Protein AF-A0A7R9PYA2-F1 (afdb_monomer)

Mean predicted aligned error: 10.14 Å

InterPro domains:
  IPR001309 Peptidase C14, p20 domain [PS50208] (1-84)
  IPR029030 Caspase-like domain superfamily [SSF52129] (2-150)

Sequence (156 aa):
MDQIKTKLTSVATTDSYHGDAFIMMFIGDGYNEQIIGWRPDTENEWPPPAGDCMAFSEIVATFGWTRAPALRQKTKVFIINCDRLKVSIDKYDTIVDKRGHPMWHSSDKEHGQIGCASQFGQTLSHTIAQYSAYKSLIEMFVMTLNRMEEDLMDSE

Foldseek 3Di:
DCVVVVVLLVVLQDPDDDDQAAEEEDEEADEQQWHFADDPVCPPPPPGPPVRIDHPVNSVVCNDCVRRVNCPNHQYAYEYEHEPYPDPDDQWDQCLDPPGHTYTYDYDNDDPPVPDDPLLVVLLVVLCVVPVVPDDSVVSNVSSRVVVVVVVVVVD

Secondary structure (DSSP, 8-state):
-HHHHHHHHHHHT-S----SEEEEEEEEEEETTEEEPP-TTSTT-SSPPGGGEEEHHHHHHHTSTTT-GGGTTSEEEEEEEEET------TT--EE-TTS-EEEE---SS---TTS--HHHHHHHHHHHHHTTTS-HHHHHHHHHHHHHHHHHTT-

Radius of gyration: 16.41 Å; Cα contacts (8 Å, |Δi|>4): 201; chains: 1; bounding box: 44×27×46 Å

pLDDT: mean 71.01, std 17.85, range [29.61, 95.5]

Nearest PDB structures (foldseek):
  6px9-assembly3_E  TM=8.263E-01  e=3.396E-05  Homo sapiens
  1shj-assembly1_A  TM=8.265E-01  e=9.580E-05  Homo sapiens
  4hva-assembly1_A  TM=7.596E-01  e=7.887E-05  Homo sapiens
  7xn5-assembly1_A  TM=7.609E-01  e=1.609E-04  Homo sapiens
  1nw9-assembly1_B  TM=6.779E-01  e=2.973E-03  Homo sapiens

Solvent-accessible surface area (backbone atoms only — not comparable to full-atom values): 9157 Å² total; per-residue (Å²): 62,69,66,60,57,50,50,52,47,56,63,24,63,38,84,79,57,87,67,72,59,49,79,47,75,47,77,49,49,26,49,70,64,18,41,49,45,84,48,92,90,51,78,84,49,82,78,65,60,77,80,29,49,46,43,54,69,57,54,54,54,45,55,27,61,88,50,7,61,53,47,57,90,36,50,59,41,44,39,41,45,24,44,56,44,67,56,98,60,72,84,76,58,69,47,52,46,104,82,70,43,54,30,44,63,41,76,54,93,80,65,80,49,90,93,55,78,52,65,61,62,52,42,41,50,52,36,48,74,75,36,58,92,83,45,54,72,67,57,40,48,53,54,27,52,53,50,54,53,49,59,54,64,77,72,113

Structure (mmCIF, N/CA/C/O backbone):
data_AF-A0A7R9PYA2-F1
#
_entry.id   AF-A0A7R9PYA2-F1
#
loop_
_atom_site.group_PDB
_atom_site.id
_atom_site.type_symbol
_atom_site.label_atom_id
_atom_site.label_alt_id
_atom_site.label_comp_id
_atom_site.label_asym_id
_atom_site.label_entity_id
_atom_site.label_seq_id
_atom_site.pdbx_PDB_ins_code
_atom_site.Cartn_x
_atom_site.Cartn_y
_atom_site.Cartn_z
_atom_site.occupancy
_atom_site.B_iso_or_equiv
_atom_site.auth_seq_id
_atom_site.auth_comp_id
_atom_site.auth_asym_id
_atom_site.auth_atom_id
_atom_site.pdbx_PDB_model_num
ATOM 1 N N . MET A 1 1 ? 19.581 1.883 -1.748 1.00 56.78 1 MET A N 1
ATOM 2 C CA . MET A 1 1 ? 18.944 0.967 -0.770 1.00 56.78 1 MET A CA 1
ATOM 3 C C . MET A 1 1 ? 19.013 1.395 0.701 1.00 56.78 1 MET A C 1
ATOM 5 O O . MET A 1 1 ? 17.965 1.388 1.344 1.00 56.78 1 MET A O 1
ATOM 9 N N . ASP A 1 2 ? 20.173 1.826 1.228 1.00 66.19 2 ASP A N 1
ATOM 10 C CA . ASP A 1 2 ? 20.290 2.319 2.620 1.00 66.19 2 ASP A CA 1
ATOM 11 C C . ASP A 1 2 ? 19.225 3.354 2.981 1.00 66.19 2 ASP A C 1
ATOM 13 O O . ASP A 1 2 ? 18.708 3.341 4.090 1.00 66.19 2 ASP A O 1
ATOM 17 N N . GLN A 1 3 ? 18.825 4.205 2.038 1.00 74.88 3 GLN A N 1
ATOM 18 C CA . GLN A 1 3 ? 17.816 5.233 2.278 1.00 74.88 3 GLN A CA 1
ATOM 19 C C . GLN A 1 3 ? 16.422 4.660 2.586 1.00 74.88 3 GLN A C 1
ATOM 21 O O . GLN A 1 3 ? 15.799 5.122 3.539 1.00 74.88 3 GLN A O 1
ATOM 26 N N . ILE A 1 4 ?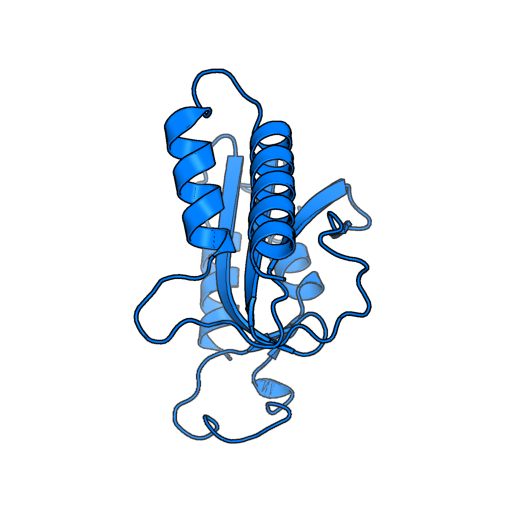 15.947 3.634 1.860 1.00 78.38 4 ILE A N 1
ATOM 27 C CA . ILE A 1 4 ? 14.642 3.002 2.138 1.00 78.38 4 ILE A CA 1
ATOM 28 C C . ILE A 1 4 ? 14.695 2.303 3.492 1.00 78.38 4 ILE A C 1
ATOM 30 O O . ILE A 1 4 ? 13.860 2.573 4.351 1.00 78.38 4 ILE A O 1
ATOM 34 N N . LYS A 1 5 ? 15.711 1.466 3.733 1.00 82.19 5 LYS A N 1
ATOM 35 C CA . LYS A 1 5 ? 15.840 0.742 5.008 1.00 82.19 5 LYS A CA 1
ATOM 36 C C . LYS A 1 5 ? 15.997 1.689 6.191 1.00 82.19 5 LYS A C 1
ATOM 38 O O . LYS A 1 5 ? 15.322 1.511 7.203 1.00 82.19 5 LYS A O 1
ATOM 43 N N . THR A 1 6 ? 16.816 2.728 6.051 1.00 85.75 6 THR A N 1
ATOM 44 C CA . THR A 1 6 ? 16.997 3.769 7.073 1.00 85.75 6 THR A CA 1
ATOM 45 C C . THR A 1 6 ? 15.691 4.504 7.333 1.00 85.75 6 THR A C 1
ATOM 47 O O . THR A 1 6 ? 15.314 4.687 8.489 1.00 85.75 6 THR A O 1
ATOM 50 N N . LYS A 1 7 ? 14.955 4.885 6.281 1.00 87.12 7 LYS A N 1
ATOM 51 C CA . LYS A 1 7 ? 13.687 5.600 6.433 1.00 87.12 7 LYS A CA 1
ATOM 52 C C . LYS A 1 7 ? 12.622 4.729 7.091 1.00 87.12 7 LYS A C 1
ATOM 54 O O . LYS A 1 7 ? 11.991 5.182 8.040 1.00 87.12 7 LYS A O 1
ATOM 59 N N . LEU A 1 8 ? 12.453 3.487 6.641 1.00 88.06 8 LEU A N 1
ATOM 60 C CA . LEU A 1 8 ? 11.494 2.550 7.228 1.00 88.06 8 LEU A CA 1
ATOM 61 C C . LEU A 1 8 ? 11.840 2.230 8.681 1.00 88.06 8 LEU A C 1
ATOM 63 O O . LEU A 1 8 ? 10.948 2.228 9.524 1.00 88.06 8 LEU A O 1
ATOM 67 N N . THR A 1 9 ? 13.125 2.033 8.988 1.00 89.06 9 THR A N 1
ATOM 68 C CA . THR A 1 9 ? 13.590 1.818 10.364 1.00 89.06 9 THR A CA 1
ATOM 69 C C . THR A 1 9 ? 13.288 3.036 11.228 1.00 89.06 9 THR A C 1
ATOM 71 O O . THR A 1 9 ? 12.687 2.882 12.280 1.00 89.06 9 THR A O 1
ATOM 74 N N . SER A 1 10 ? 13.608 4.246 10.762 1.00 89.75 10 SER A N 1
ATOM 75 C CA . SER A 1 10 ? 13.318 5.488 11.489 1.00 89.75 10 SER A CA 1
ATOM 76 C C . SER A 1 10 ? 11.824 5.668 11.781 1.00 89.75 10 SER A C 1
ATOM 78 O O . SER A 1 10 ? 11.464 6.085 12.882 1.00 89.75 10 SER A O 1
ATOM 80 N N . VAL A 1 11 ? 10.948 5.326 10.831 1.00 88.50 11 VAL A N 1
ATOM 81 C CA . VAL A 1 11 ? 9.493 5.359 11.050 1.00 88.50 11 VAL A CA 1
ATOM 82 C C . VAL A 1 11 ? 9.070 4.276 12.047 1.00 88.50 11 VAL A C 1
ATOM 84 O O . VAL A 1 11 ? 8.285 4.550 12.950 1.00 88.50 11 VAL A O 1
ATOM 87 N N . ALA A 1 12 ? 9.604 3.059 11.927 1.00 87.19 12 ALA A N 1
ATOM 88 C CA . ALA A 1 12 ? 9.273 1.943 12.812 1.00 87.19 12 ALA A CA 1
ATOM 89 C C . ALA A 1 12 ? 9.715 2.176 14.265 1.00 87.19 12 ALA A C 1
ATOM 91 O O . ALA A 1 12 ? 8.983 1.821 15.184 1.00 87.19 12 ALA A O 1
ATOM 92 N N . THR A 1 13 ? 10.874 2.803 14.479 1.00 89.19 13 THR A N 1
ATOM 93 C CA . THR A 1 13 ? 11.433 3.078 15.811 1.00 89.19 13 THR A CA 1
ATOM 94 C C . THR A 1 13 ? 10.953 4.399 16.407 1.00 89.19 13 THR A C 1
ATOM 96 O O . THR A 1 13 ? 11.541 4.879 17.369 1.00 89.19 13 THR A O 1
ATOM 99 N N . THR A 1 14 ? 9.934 5.036 15.827 1.00 86.12 14 THR A N 1
ATOM 100 C CA . THR A 1 14 ? 9.358 6.246 16.417 1.00 86.12 14 THR A CA 1
ATOM 101 C C . THR A 1 14 ? 8.595 5.880 17.694 1.00 86.12 14 THR A C 1
ATOM 103 O O . THR A 1 14 ? 7.686 5.049 17.666 1.00 86.12 14 THR A O 1
ATOM 106 N N . ASP A 1 15 ? 8.952 6.520 18.810 1.00 77.56 15 ASP A N 1
ATOM 107 C CA . ASP A 1 15 ? 8.385 6.228 20.136 1.00 77.56 15 ASP A CA 1
ATOM 108 C C . ASP A 1 15 ? 6.946 6.737 20.312 1.00 77.56 15 ASP A C 1
ATOM 110 O O . ASP A 1 1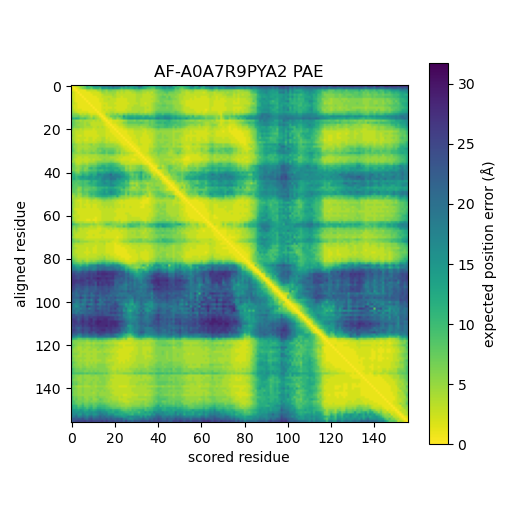5 ? 6.212 6.273 21.186 1.00 77.56 15 ASP A O 1
ATOM 114 N N . SER A 1 16 ? 6.517 7.680 19.473 1.00 78.25 16 SER A N 1
ATOM 115 C CA . SER A 1 16 ? 5.202 8.308 19.539 1.00 78.25 16 SER A CA 1
ATOM 116 C C . SER A 1 16 ? 4.419 8.105 18.242 1.00 78.25 16 SER A C 1
ATOM 118 O O . SER A 1 16 ? 4.602 8.800 17.245 1.00 78.25 16 SER A O 1
ATOM 120 N N . TYR A 1 17 ? 3.483 7.155 18.272 1.00 85.31 17 TYR A N 1
ATOM 121 C CA . TYR A 1 17 ? 2.439 7.038 17.260 1.00 85.31 17 TYR A CA 1
ATOM 122 C C . TYR A 1 17 ? 1.070 7.232 17.902 1.00 85.31 17 TYR A C 1
ATOM 124 O O . TYR A 1 17 ? 0.663 6.455 18.765 1.00 85.31 17 TYR A O 1
ATOM 132 N N . HIS A 1 18 ? 0.354 8.270 17.474 1.00 86.62 18 HIS A N 1
ATOM 133 C CA . HIS A 1 18 ? -0.935 8.643 18.062 1.00 86.62 18 HIS A CA 1
ATOM 134 C C . HIS A 1 18 ? -2.143 8.245 17.207 1.00 86.62 18 HIS A C 1
ATOM 136 O O . HIS A 1 18 ? -3.268 8.331 17.685 1.00 86.62 18 HIS A O 1
ATOM 142 N N . GLY A 1 19 ? -1.932 7.790 15.968 1.00 86.31 19 GLY A N 1
ATOM 143 C CA . GLY A 1 19 ? -3.019 7.350 15.093 1.00 86.31 19 GLY A CA 1
ATOM 144 C C . GLY A 1 19 ? -3.602 5.993 15.499 1.00 86.31 19 GLY A C 1
ATOM 145 O O . GLY A 1 19 ? -2.953 5.194 16.178 1.00 86.31 19 GLY A O 1
ATOM 146 N N . ASP A 1 20 ? -4.819 5.702 15.047 1.00 86.38 20 ASP A N 1
ATOM 147 C CA . ASP A 1 20 ? -5.482 4.404 15.260 1.00 86.38 20 ASP A CA 1
ATOM 148 C C . ASP A 1 20 ? -5.139 3.366 14.186 1.00 86.38 20 ASP A C 1
ATOM 150 O O . ASP A 1 20 ? -5.116 2.162 14.450 1.00 86.38 20 ASP A O 1
ATOM 154 N N . ALA A 1 21 ? -4.775 3.838 12.997 1.00 83.00 21 ALA A N 1
ATOM 155 C CA . ALA A 1 21 ? -4.296 3.024 11.893 1.00 83.00 21 ALA A CA 1
ATOM 156 C C . ALA A 1 21 ? -3.018 3.626 11.319 1.00 83.00 21 ALA A C 1
ATOM 158 O O . ALA A 1 21 ? -2.885 4.845 11.284 1.00 83.00 21 ALA A O 1
ATOM 159 N N . PHE A 1 22 ? -2.102 2.775 10.872 1.00 85.06 22 PHE A N 1
ATOM 160 C CA . PHE A 1 22 ? -0.884 3.098 10.144 1.00 85.06 22 PHE A CA 1
ATOM 161 C C . PHE A 1 22 ? -1.045 2.655 8.694 1.00 85.06 22 PHE A C 1
ATOM 163 O O . PHE A 1 22 ? -1.286 1.476 8.429 1.00 85.06 22 PHE A O 1
ATOM 170 N N . ILE A 1 23 ? -0.916 3.595 7.764 1.00 83.94 23 ILE A N 1
ATOM 171 C CA . ILE A 1 23 ? -1.027 3.329 6.332 1.00 83.94 23 ILE A CA 1
ATOM 172 C C . ILE A 1 23 ? 0.305 3.693 5.692 1.00 83.94 23 ILE A C 1
ATOM 174 O O . ILE A 1 23 ? 0.807 4.800 5.882 1.00 83.94 23 ILE A O 1
ATOM 178 N N . MET A 1 24 ? 0.867 2.761 4.932 1.00 85.38 24 MET A N 1
ATOM 179 C CA . MET A 1 24 ? 2.062 2.989 4.136 1.00 85.38 24 MET A CA 1
ATOM 180 C C . MET A 1 24 ? 1.789 2.589 2.695 1.00 85.38 24 MET A C 1
ATO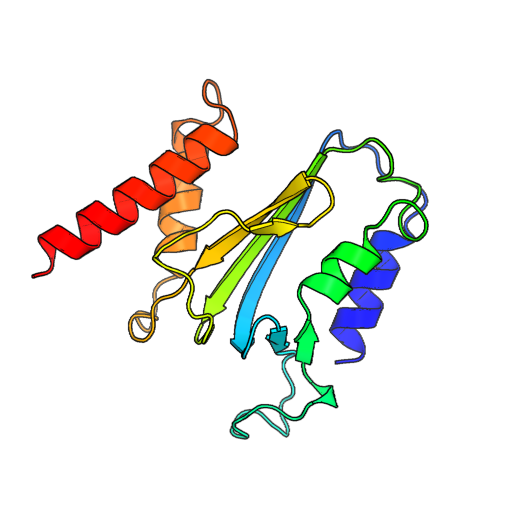M 182 O O . MET A 1 24 ? 1.394 1.456 2.427 1.00 85.38 24 MET A O 1
ATOM 186 N N . MET A 1 25 ? 2.021 3.522 1.777 1.00 84.25 25 MET A N 1
ATOM 187 C CA . MET A 1 25 ? 1.920 3.284 0.345 1.00 84.25 25 MET A CA 1
ATOM 188 C C . MET A 1 25 ? 3.304 3.354 -0.287 1.00 84.25 25 MET A C 1
ATOM 190 O O . MET A 1 25 ? 4.062 4.289 -0.028 1.00 84.25 25 MET A O 1
ATOM 194 N N . PHE A 1 26 ? 3.613 2.373 -1.121 1.00 81.62 26 PHE A N 1
ATOM 195 C CA . PHE A 1 26 ? 4.816 2.336 -1.929 1.00 81.62 26 PHE A CA 1
ATOM 196 C C . PHE A 1 26 ? 4.454 2.554 -3.388 1.00 81.62 26 PHE A C 1
ATOM 198 O O . PHE A 1 26 ? 3.558 1.890 -3.902 1.00 81.62 26 PHE A O 1
ATOM 205 N N . ILE A 1 27 ? 5.151 3.489 -4.027 1.00 79.62 27 ILE A N 1
ATOM 206 C CA . ILE A 1 27 ? 5.000 3.813 -5.443 1.00 79.62 27 ILE A CA 1
ATOM 207 C C . ILE A 1 27 ? 6.397 3.811 -6.055 1.00 79.62 27 ILE A C 1
ATOM 209 O O . ILE A 1 27 ? 7.274 4.518 -5.557 1.00 79.62 27 ILE A O 1
ATOM 213 N N . GLY A 1 28 ? 6.615 3.005 -7.089 1.00 77.50 28 GLY A N 1
ATOM 214 C CA . GLY A 1 28 ? 7.917 2.858 -7.745 1.00 77.50 28 GLY A CA 1
ATOM 215 C C . GLY A 1 28 ? 8.021 1.538 -8.499 1.00 77.50 28 GLY A C 1
ATOM 216 O O . GLY A 1 28 ? 7.013 0.877 -8.711 1.00 77.50 28 GLY A O 1
ATOM 217 N N . ASP A 1 29 ? 9.225 1.117 -8.863 1.00 76.62 29 ASP A N 1
ATOM 218 C CA . ASP A 1 29 ? 9.405 -0.159 -9.556 1.00 76.62 29 ASP A CA 1
ATOM 219 C C . ASP A 1 29 ? 9.422 -1.345 -8.584 1.00 76.62 29 ASP A C 1
ATOM 221 O O . ASP A 1 29 ? 9.936 -1.267 -7.461 1.00 76.62 29 ASP A O 1
ATOM 225 N N . GLY A 1 30 ? 8.867 -2.469 -9.035 1.00 75.62 30 GLY A N 1
ATOM 226 C CA . GLY A 1 30 ? 8.847 -3.729 -8.310 1.00 75.62 30 GLY A CA 1
ATOM 227 C C . GLY A 1 30 ? 9.441 -4.875 -9.124 1.00 75.62 30 GLY A C 1
ATOM 228 O O . GLY A 1 30 ? 9.367 -4.919 -10.350 1.00 75.62 30 GLY A O 1
ATOM 229 N N . TYR A 1 31 ? 10.029 -5.849 -8.436 1.00 74.06 31 TYR A N 1
ATOM 230 C CA . TYR A 1 31 ? 10.524 -7.079 -9.050 1.00 74.06 31 TYR A CA 1
ATOM 231 C C . TYR A 1 31 ? 10.433 -8.238 -8.060 1.00 74.06 31 TYR A C 1
ATOM 233 O O . TYR A 1 31 ? 10.944 -8.132 -6.952 1.00 74.06 31 TYR A O 1
ATOM 241 N N . ASN A 1 32 ? 9.792 -9.347 -8.448 1.00 74.06 32 ASN A N 1
ATOM 242 C CA . ASN A 1 32 ? 9.708 -10.585 -7.653 1.00 74.06 32 ASN A CA 1
ATOM 243 C C . ASN A 1 32 ? 9.396 -10.363 -6.153 1.00 74.06 32 ASN A C 1
ATOM 245 O O . ASN A 1 32 ? 10.169 -10.786 -5.295 1.00 74.06 32 ASN A O 1
ATOM 249 N N . GLU A 1 33 ? 8.278 -9.698 -5.838 1.00 75.81 33 GLU A N 1
ATOM 250 C CA . GLU A 1 33 ? 7.854 -9.367 -4.458 1.00 75.81 33 GLU A CA 1
ATOM 251 C C . GLU A 1 33 ? 8.788 -8.408 -3.693 1.00 75.81 33 GLU A C 1
ATOM 253 O O . GLU A 1 33 ? 8.847 -8.400 -2.457 1.00 75.81 33 GLU A O 1
ATOM 258 N N . GLN A 1 34 ? 9.546 -7.598 -4.426 1.00 80.31 34 GLN A N 1
ATOM 259 C CA . GLN A 1 34 ? 10.474 -6.624 -3.870 1.00 80.31 34 GLN A CA 1
ATOM 260 C C . GLN A 1 34 ? 10.209 -5.252 -4.470 1.00 80.31 34 GLN A C 1
ATOM 262 O O . GLN A 1 34 ? 9.824 -5.135 -5.632 1.00 80.31 34 GLN A O 1
ATOM 267 N N . ILE A 1 35 ? 10.450 -4.222 -3.669 1.00 81.19 35 ILE A N 1
ATOM 268 C CA . ILE A 1 35 ? 10.494 -2.829 -4.111 1.00 81.19 35 ILE A CA 1
ATOM 269 C C . ILE A 1 35 ? 11.925 -2.508 -4.476 1.00 81.19 35 ILE A C 1
ATOM 271 O O . ILE A 1 35 ? 12.844 -2.840 -3.722 1.00 81.19 35 ILE A O 1
ATOM 275 N N . ILE A 1 36 ? 12.097 -1.826 -5.596 1.00 79.44 36 ILE A N 1
ATOM 276 C CA . ILE A 1 36 ? 13.394 -1.366 -6.060 1.00 79.44 36 ILE A CA 1
ATOM 277 C C . ILE A 1 36 ? 13.614 0.043 -5.518 1.00 79.44 36 ILE A C 1
ATOM 279 O O . ILE A 1 36 ? 12.794 0.946 -5.686 1.00 79.44 36 ILE A O 1
ATOM 283 N N . GLY A 1 37 ? 14.724 0.233 -4.813 1.00 78.19 37 GLY A N 1
ATOM 284 C CA . GLY A 1 37 ? 15.172 1.555 -4.419 1.00 78.19 37 GLY A CA 1
ATOM 285 C C . GLY A 1 37 ? 15.824 2.270 -5.589 1.00 78.19 37 GLY A C 1
ATOM 286 O O . GLY A 1 37 ? 16.656 1.692 -6.278 1.00 78.19 37 GLY A O 1
ATOM 287 N N . TRP A 1 38 ? 15.492 3.547 -5.770 1.00 73.00 38 TRP A N 1
ATOM 288 C CA . TRP A 1 38 ? 16.117 4.349 -6.813 1.00 73.00 38 TRP A CA 1
ATOM 289 C C . TRP A 1 38 ? 17.618 4.535 -6.557 1.00 73.00 38 TRP A C 1
ATOM 291 O O . TRP A 1 38 ? 18.048 4.837 -5.433 1.00 73.00 38 TRP A O 1
ATOM 301 N N . ARG A 1 39 ? 18.399 4.376 -7.624 1.00 67.62 39 ARG A N 1
ATOM 302 C CA . ARG A 1 39 ? 19.833 4.631 -7.677 1.00 67.62 39 ARG A CA 1
ATOM 303 C C . ARG A 1 39 ? 20.192 5.192 -9.061 1.00 67.62 39 ARG A C 1
ATOM 305 O O . ARG A 1 39 ? 19.905 4.537 -10.059 1.00 67.62 39 ARG A O 1
ATOM 312 N N . PRO A 1 40 ? 20.819 6.379 -9.141 1.00 66.50 40 PRO A N 1
ATOM 313 C CA . PRO A 1 40 ? 21.114 7.021 -10.423 1.00 66.50 40 PRO A CA 1
ATOM 314 C C . PRO A 1 40 ? 22.157 6.264 -11.257 1.00 66.50 40 PRO A C 1
ATOM 316 O O . PRO A 1 40 ? 22.247 6.463 -12.461 1.00 66.50 40 PRO A O 1
ATOM 319 N N . ASP A 1 41 ? 22.956 5.403 -10.631 1.00 70.44 41 ASP A N 1
ATOM 320 C CA . ASP A 1 41 ? 24.020 4.616 -11.255 1.00 70.44 41 ASP A CA 1
ATOM 321 C C . ASP A 1 41 ? 23.555 3.260 -11.811 1.00 70.44 41 ASP A C 1
ATOM 323 O O . ASP A 1 41 ? 24.282 2.652 -12.589 1.00 70.44 41 ASP A O 1
ATOM 327 N N . THR A 1 42 ? 22.349 2.800 -11.460 1.00 65.06 42 THR A N 1
ATOM 328 C CA . THR A 1 42 ? 21.823 1.470 -11.839 1.00 65.06 42 THR A CA 1
ATOM 329 C C . THR A 1 42 ? 20.466 1.538 -12.548 1.00 65.06 42 THR A C 1
ATOM 331 O O . THR A 1 42 ? 19.826 0.513 -12.758 1.00 65.06 42 THR A O 1
ATOM 334 N N . GLU A 1 43 ? 20.044 2.733 -12.983 1.00 59.44 43 GLU A N 1
ATOM 335 C CA . GLU A 1 43 ? 18.723 3.016 -13.577 1.00 59.44 43 GLU A CA 1
ATOM 336 C C . GLU A 1 43 ? 18.367 2.120 -14.783 1.00 59.44 43 GLU A C 1
ATOM 338 O O . GLU A 1 43 ? 17.194 1.881 -15.052 1.00 59.44 43 GLU A O 1
ATOM 343 N N . ASN A 1 44 ? 19.366 1.567 -15.479 1.00 65.69 44 ASN A N 1
ATOM 344 C CA . ASN A 1 44 ? 19.172 0.699 -16.646 1.00 65.69 44 ASN A CA 1
ATOM 345 C C . ASN A 1 44 ? 19.528 -0.781 -16.403 1.00 65.69 44 ASN A C 1
ATOM 347 O O . ASN A 1 44 ? 19.491 -1.578 -17.343 1.00 65.69 44 ASN A O 1
ATOM 351 N N . GLU A 1 45 ? 19.902 -1.170 -15.181 1.00 67.50 45 GLU A N 1
ATOM 352 C CA . GLU A 1 45 ? 20.280 -2.553 -14.878 1.00 67.50 45 GLU A CA 1
ATOM 353 C C . GLU A 1 45 ? 19.046 -3.411 -14.570 1.00 67.50 45 GLU A C 1
ATOM 355 O O . GLU A 1 45 ? 18.299 -3.154 -13.625 1.00 67.50 45 GLU A O 1
ATOM 360 N N . TRP A 1 46 ? 18.830 -4.462 -15.372 1.00 65.31 46 TRP A N 1
ATOM 361 C CA . TRP A 1 46 ? 17.728 -5.407 -15.182 1.00 65.31 46 TRP A CA 1
ATOM 362 C C . TRP A 1 46 ? 18.200 -6.872 -15.270 1.00 65.31 46 TRP A C 1
ATOM 364 O O . TRP A 1 46 ? 18.790 -7.252 -16.286 1.00 65.31 46 TRP A O 1
ATOM 374 N N . PRO A 1 47 ? 17.908 -7.735 -14.274 1.00 69.25 47 PRO A N 1
ATOM 375 C CA . PRO A 1 47 ? 17.216 -7.424 -13.023 1.00 69.25 47 PRO A CA 1
ATOM 376 C C . PRO A 1 47 ? 18.029 -6.453 -12.151 1.00 69.25 47 PRO A C 1
ATOM 378 O O . PRO A 1 47 ? 19.255 -6.425 -12.263 1.00 69.25 47 PRO A O 1
ATOM 381 N N . PRO A 1 48 ? 17.358 -5.676 -11.287 1.00 68.50 48 PRO A N 1
ATOM 382 C CA . PRO A 1 48 ? 18.031 -4.759 -10.378 1.00 68.50 48 PRO A CA 1
ATOM 383 C C . PRO A 1 48 ? 19.038 -5.527 -9.507 1.00 68.50 48 PRO A C 1
ATOM 385 O O . PRO A 1 48 ? 18.764 -6.672 -9.113 1.00 68.50 48 PRO A O 1
ATOM 388 N N . PRO A 1 49 ? 20.189 -4.928 -9.163 1.00 71.12 49 PRO A N 1
ATOM 389 C CA . PRO A 1 49 ? 21.131 -5.534 -8.235 1.00 71.12 49 PRO A CA 1
ATOM 390 C C . PRO A 1 49 ? 20.434 -5.951 -6.934 1.00 71.12 49 PRO A C 1
ATOM 392 O O . PRO A 1 49 ? 19.618 -5.214 -6.382 1.00 71.12 49 PRO A O 1
ATOM 395 N N . ALA A 1 50 ? 20.778 -7.124 -6.391 1.00 68.31 50 ALA A N 1
ATOM 396 C CA . ALA A 1 50 ? 20.142 -7.646 -5.173 1.00 68.31 50 ALA A CA 1
ATOM 397 C C . ALA A 1 50 ? 20.253 -6.681 -3.974 1.00 68.31 50 ALA A C 1
ATOM 399 O O . ALA A 1 50 ? 19.394 -6.661 -3.095 1.00 68.31 50 ALA A O 1
ATOM 400 N N . GLY A 1 51 ? 21.305 -5.858 -3.951 1.00 69.19 51 GLY A N 1
ATOM 401 C CA . GLY A 1 51 ? 21.516 -4.820 -2.946 1.00 69.19 51 GLY A CA 1
ATOM 402 C C . GLY A 1 51 ? 20.616 -3.594 -3.091 1.00 69.19 51 GLY A C 1
ATOM 403 O O . GLY A 1 51 ? 20.694 -2.734 -2.223 1.00 69.19 51 GLY A O 1
ATOM 404 N N . ASP A 1 52 ? 19.785 -3.508 -4.131 1.00 76.19 52 ASP A N 1
ATOM 405 C CA . ASP A 1 52 ? 18.869 -2.394 -4.403 1.00 76.19 52 ASP A CA 1
ATOM 406 C C . ASP A 1 52 ? 17.399 -2.723 -4.219 1.00 76.19 52 ASP A C 1
ATOM 408 O O . ASP A 1 52 ? 16.546 -1.846 -4.330 1.00 76.19 52 ASP A O 1
ATOM 412 N N . CYS A 1 53 ? 17.109 -3.951 -3.813 1.00 79.56 53 CYS A N 1
ATOM 413 C CA . CYS A 1 53 ? 15.753 -4.409 -3.603 1.00 79.56 53 CYS A CA 1
ATOM 414 C C . CYS A 1 53 ? 15.453 -4.613 -2.115 1.00 79.56 53 CYS A C 1
ATOM 416 O O . CYS A 1 53 ? 16.321 -4.992 -1.326 1.00 79.56 53 CYS A O 1
ATOM 418 N N . MET A 1 54 ? 14.204 -4.386 -1.718 1.00 83.69 54 MET A N 1
ATOM 419 C CA . MET A 1 54 ? 13.699 -4.740 -0.394 1.00 83.69 54 MET A CA 1
ATOM 420 C C . MET A 1 54 ? 12.429 -5.570 -0.536 1.00 83.69 54 MET A C 1
ATOM 422 O O . MET A 1 54 ? 11.460 -5.128 -1.148 1.00 83.69 54 MET A O 1
ATOM 426 N N . ALA A 1 55 ? 12.426 -6.768 0.042 1.00 82.75 55 ALA A N 1
ATOM 427 C CA . ALA A 1 55 ? 11.275 -7.659 -0.024 1.00 82.75 55 ALA A CA 1
ATOM 428 C C . ALA A 1 55 ? 10.084 -7.114 0.774 1.00 82.75 55 ALA A C 1
ATOM 430 O O . ALA A 1 55 ? 10.259 -6.570 1.869 1.00 82.75 55 ALA A O 1
ATOM 431 N N . PHE A 1 56 ? 8.861 -7.345 0.289 1.00 80.44 56 PHE A N 1
ATOM 432 C CA . PHE A 1 56 ? 7.640 -6.983 1.021 1.00 80.44 56 PHE A CA 1
ATOM 433 C C . PHE A 1 56 ? 7.596 -7.612 2.414 1.00 80.44 56 PHE A C 1
ATOM 435 O O . PHE A 1 56 ? 7.241 -6.960 3.395 1.00 80.44 56 PHE A O 1
ATOM 442 N N . SER A 1 57 ? 8.051 -8.859 2.534 1.00 79.81 57 SER A N 1
ATOM 443 C CA . SER A 1 57 ? 8.162 -9.548 3.820 1.00 79.81 57 SER A CA 1
ATOM 444 C C . SER A 1 57 ? 9.127 -8.849 4.790 1.00 79.81 57 SER A C 1
ATOM 446 O O . SER A 1 57 ? 8.862 -8.812 5.992 1.00 79.81 57 SER A O 1
ATOM 448 N N . GLU A 1 58 ? 10.209 -8.240 4.292 1.00 83.44 58 GLU A N 1
ATOM 449 C CA . GLU A 1 58 ? 11.154 -7.459 5.100 1.00 83.44 58 GLU A CA 1
ATOM 450 C C . GLU A 1 58 ? 10.519 -6.145 5.586 1.00 83.44 58 GLU A C 1
ATOM 452 O O . GLU A 1 58 ? 10.707 -5.745 6.740 1.00 83.44 58 GLU A O 1
ATOM 457 N N . ILE A 1 59 ? 9.715 -5.500 4.738 1.00 83.75 59 ILE A N 1
ATOM 458 C CA . ILE A 1 59 ? 8.958 -4.289 5.083 1.00 83.75 59 ILE A CA 1
ATOM 459 C C . ILE A 1 59 ? 7.963 -4.605 6.198 1.00 83.75 59 ILE A C 1
ATOM 461 O O . ILE A 1 59 ? 7.994 -3.981 7.259 1.00 83.75 59 ILE A O 1
ATOM 465 N N . VAL A 1 60 ? 7.137 -5.633 6.011 1.00 80.56 60 VAL A N 1
ATOM 466 C CA . VAL A 1 60 ? 6.155 -6.066 7.011 1.00 80.56 60 VAL A CA 1
ATOM 467 C C . VAL A 1 60 ? 6.841 -6.466 8.322 1.00 80.56 60 VAL A C 1
ATOM 469 O O . VAL A 1 60 ? 6.389 -6.087 9.406 1.00 80.56 60 VAL A O 1
ATOM 472 N N . ALA A 1 61 ? 7.978 -7.166 8.253 1.00 82.12 61 ALA A N 1
ATOM 473 C CA . ALA A 1 61 ? 8.765 -7.517 9.432 1.00 82.12 61 ALA A CA 1
ATOM 474 C C . ALA A 1 61 ? 9.306 -6.285 10.179 1.00 82.12 61 ALA A C 1
ATOM 476 O O . ALA A 1 61 ? 9.370 -6.302 11.412 1.00 82.12 61 ALA A O 1
ATOM 477 N N . THR A 1 62 ? 9.657 -5.212 9.466 1.00 85.38 62 THR A N 1
ATOM 478 C CA . THR A 1 62 ? 10.128 -3.943 10.050 1.00 85.38 62 THR A CA 1
ATOM 479 C C . THR A 1 62 ? 9.059 -3.283 10.920 1.00 85.38 62 THR A C 1
ATOM 481 O O . THR A 1 62 ? 9.374 -2.781 11.994 1.00 85.38 62 THR A O 1
ATOM 484 N N . PHE A 1 63 ? 7.786 -3.395 10.541 1.00 84.69 63 PHE A N 1
ATOM 485 C CA . PHE A 1 63 ? 6.651 -2.896 11.330 1.00 84.69 63 PHE A CA 1
ATOM 486 C C . PHE A 1 63 ? 6.011 -3.967 12.228 1.00 84.69 63 PHE A C 1
ATOM 488 O O . PHE A 1 63 ? 4.908 -3.789 12.761 1.00 84.69 63 PHE A O 1
ATOM 495 N N . GLY A 1 64 ? 6.697 -5.095 12.425 1.00 78.19 64 GLY A N 1
ATOM 496 C CA . GLY A 1 64 ? 6.297 -6.138 13.361 1.00 78.19 64 GLY A CA 1
ATOM 497 C C . GLY A 1 64 ? 6.310 -5.656 14.816 1.00 78.19 64 GLY A C 1
ATOM 498 O O . GLY A 1 64 ? 6.954 -4.670 15.168 1.00 78.19 64 GLY A O 1
ATOM 499 N N . TRP A 1 65 ? 5.617 -6.384 15.695 1.00 74.19 65 TRP A N 1
ATOM 500 C CA . TRP A 1 65 ? 5.411 -5.986 17.098 1.00 74.19 65 TRP A CA 1
ATOM 501 C C . TRP A 1 65 ? 6.693 -5.780 17.912 1.00 74.19 65 TRP A C 1
ATOM 503 O O . TRP A 1 65 ? 6.666 -5.054 18.900 1.00 74.19 65 TRP A O 1
ATOM 513 N N . THR A 1 66 ? 7.797 -6.420 17.525 1.00 77.88 66 THR A N 1
ATOM 514 C CA . THR A 1 66 ? 9.093 -6.296 18.205 1.00 77.88 66 THR A CA 1
ATOM 515 C C . THR A 1 66 ? 9.885 -5.071 17.764 1.00 77.88 66 THR A C 1
ATOM 517 O O . THR A 1 66 ? 10.676 -4.558 18.544 1.00 77.88 66 THR A O 1
ATOM 520 N N . ARG A 1 67 ? 9.711 -4.626 16.515 1.00 83.00 67 ARG A N 1
ATOM 521 C CA . ARG A 1 67 ? 10.508 -3.550 15.903 1.00 83.00 67 ARG A CA 1
ATOM 522 C C . ARG A 1 67 ? 9.777 -2.209 15.869 1.00 83.00 67 ARG A C 1
ATOM 524 O O . ARG A 1 67 ? 10.438 -1.181 15.871 1.00 83.00 67 ARG A O 1
ATOM 531 N N . ALA A 1 68 ? 8.443 -2.229 15.896 1.00 86.31 68 ALA A N 1
ATOM 532 C CA . ALA A 1 68 ? 7.596 -1.042 15.957 1.00 86.31 68 ALA A CA 1
ATOM 533 C C . ALA A 1 68 ? 6.622 -1.114 17.150 1.00 86.31 68 ALA A C 1
ATOM 535 O O . ALA A 1 68 ? 5.429 -1.391 16.962 1.00 86.31 68 ALA A O 1
ATOM 536 N N . PRO A 1 69 ? 7.106 -0.908 18.392 1.00 86.50 69 PRO A N 1
ATOM 537 C CA . PRO A 1 69 ? 6.293 -1.065 19.600 1.00 86.50 69 PRO A CA 1
ATOM 538 C C . PRO A 1 69 ? 5.102 -0.098 19.643 1.00 86.50 69 PRO A C 1
ATOM 540 O O . PRO A 1 69 ? 4.005 -0.510 20.024 1.00 86.50 69 PRO A O 1
ATOM 543 N N . ALA A 1 70 ? 5.272 1.138 19.159 1.00 88.81 70 ALA A N 1
ATOM 544 C CA . ALA A 1 70 ? 4.204 2.138 19.079 1.00 88.81 70 ALA A CA 1
ATOM 545 C C . ALA A 1 70 ? 3.033 1.713 18.164 1.00 88.81 70 ALA A C 1
ATOM 547 O O . ALA A 1 70 ? 1.914 2.201 18.311 1.00 88.81 70 ALA A O 1
ATOM 548 N N . LEU A 1 71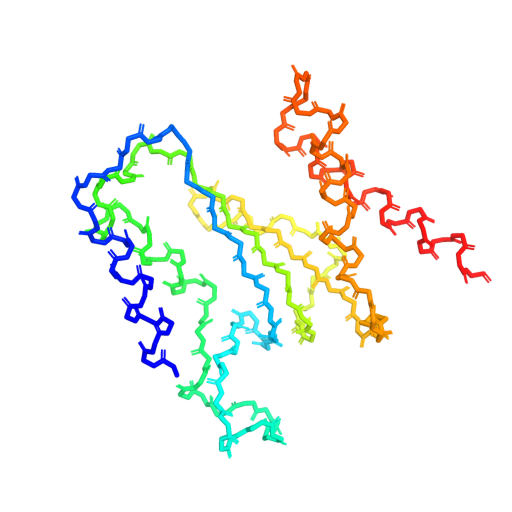 ? 3.256 0.755 17.254 1.00 85.12 71 LEU A N 1
ATOM 549 C CA . LEU A 1 71 ? 2.249 0.236 16.323 1.00 85.12 71 LEU A CA 1
ATOM 550 C C . LEU A 1 71 ? 1.681 -1.135 16.733 1.00 85.12 71 LEU A C 1
ATOM 552 O O . LEU A 1 71 ? 0.981 -1.771 15.944 1.00 85.12 71 LEU A O 1
ATOM 556 N N . ARG A 1 72 ? 1.998 -1.659 17.926 1.00 82.44 72 ARG A N 1
ATOM 557 C CA . ARG A 1 72 ? 1.678 -3.050 18.314 1.00 82.44 72 ARG A CA 1
ATOM 558 C C . ARG A 1 72 ? 0.185 -3.396 18.255 1.00 82.44 72 ARG A C 1
ATOM 560 O O . ARG A 1 72 ? -0.147 -4.518 17.893 1.00 82.44 72 ARG A O 1
ATOM 567 N N . GLN A 1 73 ? -0.689 -2.452 18.590 1.00 83.38 73 GLN A N 1
ATOM 568 C CA . GLN A 1 73 ? -2.150 -2.632 18.614 1.00 83.38 73 GLN A CA 1
ATOM 569 C C . GLN A 1 73 ? -2.868 -1.755 17.582 1.00 83.38 73 GLN A C 1
ATOM 571 O O . GLN A 1 73 ? -4.052 -1.465 17.721 1.00 83.38 73 GLN A O 1
ATOM 576 N N . LYS A 1 74 ? -2.138 -1.286 16.570 1.00 82.38 74 LYS A N 1
ATOM 577 C CA . LYS A 1 74 ? -2.673 -0.413 15.527 1.00 82.38 74 LYS A CA 1
ATOM 578 C C . LYS A 1 74 ? -2.930 -1.225 14.267 1.00 82.38 74 LYS A C 1
ATOM 580 O O . LYS A 1 74 ? -2.141 -2.113 13.935 1.00 82.38 74 LYS A O 1
ATOM 585 N N . THR A 1 75 ? -4.010 -0.901 13.561 1.00 82.94 75 THR A N 1
ATOM 586 C CA . THR A 1 75 ? -4.275 -1.465 12.233 1.00 82.94 75 THR A CA 1
ATOM 587 C C . THR A 1 75 ? -3.156 -1.034 11.295 1.00 82.94 75 THR A C 1
ATOM 589 O O . THR A 1 75 ? -2.807 0.142 11.270 1.00 82.94 75 THR A O 1
ATOM 592 N N . LYS A 1 76 ? -2.579 -1.966 10.537 1.00 82.75 76 LYS A N 1
ATOM 593 C CA . LYS A 1 76 ? -1.510 -1.681 9.571 1.00 82.75 76 LYS A CA 1
ATOM 594 C C . LYS A 1 76 ? -1.990 -2.041 8.184 1.00 82.75 76 LYS A C 1
ATOM 596 O O . LYS A 1 76 ? -2.470 -3.152 7.979 1.00 82.75 76 LYS A O 1
ATOM 601 N N . VAL A 1 77 ? -1.842 -1.108 7.259 1.00 82.38 77 VAL A N 1
ATOM 602 C CA . VAL A 1 77 ? -2.220 -1.287 5.861 1.00 82.38 77 VAL A CA 1
ATOM 603 C C . VAL A 1 77 ? -1.014 -0.949 5.006 1.00 82.38 77 VAL A C 1
ATOM 605 O O . VAL A 1 77 ? -0.466 0.151 5.110 1.00 82.38 77 VAL A O 1
ATOM 608 N N . PHE A 1 78 ? -0.613 -1.898 4.166 1.00 80.69 78 PHE A N 1
ATOM 609 C CA . PHE A 1 78 ? 0.456 -1.711 3.196 1.00 80.69 78 PHE A CA 1
ATOM 610 C C . PHE A 1 78 ? -0.148 -1.737 1.796 1.00 80.69 78 PHE A C 1
ATOM 612 O O . PHE A 1 78 ? -0.813 -2.696 1.410 1.00 80.69 78 PHE A O 1
ATOM 619 N N . ILE A 1 79 ? 0.059 -0.663 1.046 1.00 80.44 79 ILE A N 1
ATOM 620 C CA . ILE A 1 79 ? -0.429 -0.515 -0.323 1.00 80.44 79 ILE A CA 1
ATOM 621 C C . ILE A 1 79 ? 0.795 -0.518 -1.230 1.00 80.44 79 ILE A C 1
ATOM 623 O O . ILE A 1 79 ? 1.661 0.344 -1.098 1.00 80.44 79 ILE A O 1
ATOM 627 N N . ILE A 1 80 ? 0.888 -1.491 -2.126 1.00 78.44 80 ILE A N 1
ATOM 628 C CA . ILE A 1 80 ? 1.997 -1.647 -3.061 1.00 78.44 80 ILE A CA 1
ATOM 629 C C . ILE A 1 80 ? 1.496 -1.287 -4.454 1.00 78.44 80 ILE A C 1
ATOM 631 O O . ILE A 1 80 ? 0.708 -2.004 -5.057 1.00 78.44 80 ILE A O 1
ATOM 635 N N . ASN A 1 81 ? 1.967 -0.172 -4.980 1.00 78.69 81 ASN A N 1
ATOM 636 C CA . ASN A 1 81 ? 1.632 0.286 -6.315 1.00 78.69 81 ASN A CA 1
ATOM 637 C C . ASN A 1 81 ? 2.917 0.320 -7.142 1.00 78.69 81 ASN A C 1
ATOM 639 O O . ASN A 1 81 ? 3.570 1.361 -7.234 1.00 78.69 81 ASN A O 1
ATOM 643 N N . CYS A 1 82 ? 3.328 -0.846 -7.641 1.00 73.69 82 CYS A N 1
ATOM 644 C CA . CYS A 1 82 ? 4.611 -1.005 -8.309 1.00 73.69 82 CYS A CA 1
ATOM 645 C C . CYS A 1 82 ? 4.485 -1.618 -9.698 1.00 73.69 82 CYS A C 1
ATOM 647 O O . CYS A 1 82 ? 3.815 -2.635 -9.868 1.00 73.69 82 CYS A O 1
ATOM 649 N N . ASP A 1 83 ? 5.206 -1.053 -10.663 1.00 61.25 83 ASP A N 1
ATOM 650 C CA . ASP A 1 83 ? 5.324 -1.635 -11.999 1.00 61.25 83 ASP A CA 1
ATOM 651 C C . ASP A 1 83 ? 6.144 -2.938 -11.952 1.00 61.25 83 ASP A C 1
ATOM 653 O O . ASP A 1 83 ? 7.004 -3.125 -11.091 1.00 61.25 83 ASP A O 1
ATOM 657 N N . ARG A 1 84 ? 5.900 -3.856 -12.900 1.00 56.19 84 ARG A N 1
ATOM 658 C CA . ARG A 1 84 ? 6.735 -5.056 -13.171 1.00 56.19 84 ARG A CA 1
ATOM 659 C C . ARG A 1 84 ? 6.830 -6.113 -12.063 1.00 56.19 84 ARG A C 1
ATOM 661 O O . ARG A 1 84 ? 7.719 -6.974 -12.096 1.00 56.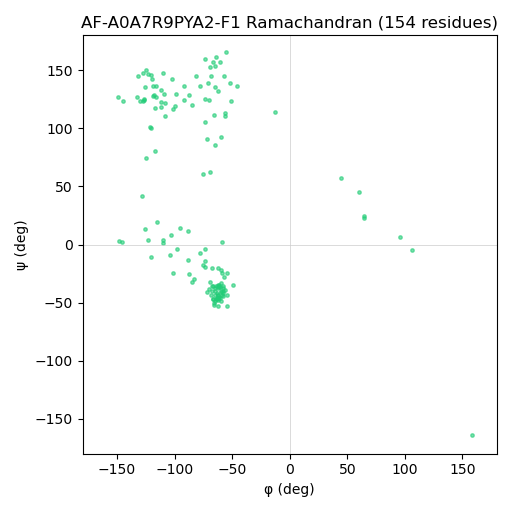19 84 ARG A O 1
ATOM 668 N N . LEU A 1 85 ? 5.852 -6.165 -11.164 1.00 55.06 85 LEU A N 1
ATOM 669 C CA . LEU A 1 85 ? 5.644 -7.310 -10.277 1.00 55.06 85 LEU A CA 1
ATOM 670 C C . LEU A 1 85 ? 5.380 -8.593 -11.092 1.00 55.06 85 LEU A C 1
ATOM 672 O O . LEU A 1 85 ? 4.251 -8.916 -11.447 1.00 55.06 85 LEU A O 1
ATOM 676 N N . LYS A 1 86 ? 6.436 -9.364 -11.389 1.00 44.44 86 LYS A N 1
ATOM 677 C CA . LYS A 1 86 ? 6.335 -10.756 -11.861 1.00 44.44 86 LYS A CA 1
ATOM 678 C C . LYS A 1 86 ? 5.974 -11.667 -10.692 1.00 44.44 86 LYS A C 1
ATOM 680 O O . LYS A 1 86 ? 6.733 -12.561 -10.332 1.00 44.44 86 LYS A O 1
ATOM 685 N N . VAL A 1 87 ? 4.824 -11.436 -10.081 1.00 42.38 87 VAL A N 1
ATOM 686 C CA . VAL A 1 87 ? 4.228 -12.449 -9.224 1.00 42.38 87 VAL A CA 1
ATOM 687 C C . VAL A 1 87 ? 3.172 -13.145 -10.069 1.00 42.38 87 VAL A C 1
ATOM 689 O O . VAL A 1 87 ? 2.379 -12.497 -10.746 1.00 42.38 87 VAL A O 1
ATOM 692 N N . SER A 1 88 ? 3.215 -14.474 -10.095 1.00 34.47 88 SER A N 1
ATOM 693 C CA . SER A 1 88 ? 2.131 -15.319 -10.600 1.00 34.47 88 SER A CA 1
ATOM 694 C C . SER A 1 88 ? 0.950 -15.212 -9.628 1.00 34.47 88 SER A C 1
ATOM 696 O O . SER A 1 88 ? 0.619 -16.174 -8.943 1.00 34.47 88 SER A O 1
ATOM 698 N N . ILE A 1 89 ? 0.394 -14.013 -9.485 1.00 38.88 89 ILE A N 1
ATOM 699 C CA . ILE A 1 89 ? -0.824 -13.768 -8.729 1.00 38.88 89 ILE A CA 1
ATOM 700 C C . ILE A 1 89 ? -1.909 -13.640 -9.784 1.00 38.88 89 ILE A C 1
ATOM 702 O O . ILE A 1 89 ? -1.842 -12.753 -10.638 1.00 38.88 89 ILE A O 1
ATOM 706 N N . ASP A 1 90 ? -2.874 -14.554 -9.752 1.00 29.61 90 ASP A N 1
ATOM 707 C CA . ASP A 1 90 ? -4.156 -14.306 -10.393 1.00 29.61 90 ASP A CA 1
ATOM 708 C C . ASP A 1 90 ? -4.660 -12.950 -9.890 1.00 29.61 90 ASP A C 1
ATOM 710 O O . ASP A 1 90 ? -4.676 -12.698 -8.686 1.00 29.61 90 ASP A O 1
ATOM 714 N N . LYS A 1 91 ? -4.929 -12.057 -10.847 1.00 39.53 91 LYS A N 1
ATOM 715 C CA . LYS A 1 91 ? -5.397 -10.673 -10.707 1.00 39.53 91 LYS A CA 1
ATOM 716 C C . LYS A 1 91 ? -5.891 -10.318 -9.291 1.00 39.53 91 LYS A C 1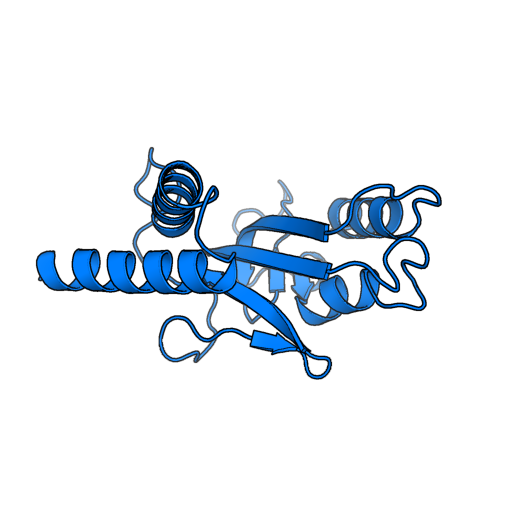
ATOM 718 O O . LYS A 1 91 ? -6.906 -10.814 -8.821 1.00 39.53 91 LYS A O 1
ATOM 723 N N . TYR A 1 92 ? -5.148 -9.418 -8.645 1.00 38.12 92 TYR A N 1
ATOM 724 C CA . TYR A 1 92 ? -5.553 -8.683 -7.442 1.00 38.12 92 TYR A CA 1
ATOM 725 C C . TYR A 1 92 ? -5.895 -9.500 -6.184 1.00 38.12 92 TYR A C 1
ATOM 727 O O . TYR A 1 92 ? -6.849 -9.189 -5.475 1.00 38.12 92 TYR A O 1
ATOM 735 N N . ASP A 1 93 ? -5.076 -10.494 -5.833 1.00 34.22 93 ASP A N 1
ATOM 736 C CA . ASP A 1 93 ? -5.213 -11.124 -4.516 1.00 34.22 93 ASP A CA 1
ATOM 737 C C . ASP A 1 93 ? -4.756 -10.204 -3.362 1.00 34.22 93 ASP A C 1
ATOM 739 O O . ASP A 1 93 ? -3.729 -9.517 -3.437 1.00 34.22 93 ASP A O 1
ATOM 743 N N . THR A 1 94 ? -5.516 -10.216 -2.265 1.00 37.25 94 THR A N 1
ATOM 744 C CA . THR A 1 94 ? -5.097 -9.590 -1.008 1.00 37.25 94 THR A CA 1
ATOM 745 C C . THR A 1 94 ? -4.030 -10.503 -0.426 1.00 37.25 94 THR A C 1
ATOM 747 O O . THR A 1 94 ? -4.358 -11.562 0.106 1.00 37.25 94 THR A O 1
ATOM 750 N N . ILE A 1 95 ? -2.748 -10.131 -0.487 1.00 42.75 95 ILE A N 1
ATOM 751 C CA . ILE A 1 95 ? -1.743 -10.886 0.265 1.00 42.75 95 ILE A CA 1
ATOM 752 C C . ILE A 1 95 ? -1.980 -10.541 1.730 1.00 42.75 95 ILE A C 1
ATOM 754 O O . ILE A 1 95 ? -1.459 -9.563 2.262 1.00 42.75 95 ILE A O 1
ATOM 758 N N . VAL A 1 96 ? -2.819 -11.340 2.378 1.00 36.69 96 VAL A N 1
ATOM 759 C CA . VAL A 1 96 ? -2.814 -11.458 3.822 1.00 36.69 96 VAL A CA 1
ATOM 760 C C . VAL A 1 96 ? -1.472 -12.101 4.142 1.00 36.69 96 VAL A C 1
ATOM 762 O O . VAL A 1 96 ? -1.218 -13.246 3.760 1.00 36.69 96 VAL A O 1
ATOM 765 N N . ASP A 1 97 ? -0.560 -11.362 4.779 1.00 40.81 97 ASP A N 1
ATOM 766 C CA . ASP A 1 97 ? 0.662 -11.996 5.271 1.00 40.81 97 ASP A CA 1
ATOM 767 C C . ASP A 1 97 ? 0.281 -13.180 6.188 1.00 40.81 97 ASP A C 1
ATOM 769 O O . ASP A 1 97 ? -0.850 -13.297 6.667 1.00 40.81 97 ASP A O 1
ATOM 773 N N . LYS A 1 98 ? 1.227 -14.066 6.516 1.00 37.28 98 LYS A N 1
ATOM 774 C CA . LYS A 1 98 ? 0.967 -15.204 7.428 1.00 37.28 98 LYS A CA 1
ATOM 775 C C . LYS A 1 98 ? 0.476 -14.787 8.837 1.00 37.28 98 LYS A C 1
ATOM 777 O O . LYS A 1 98 ? 0.352 -15.642 9.710 1.00 37.28 98 LYS A O 1
ATOM 782 N N . ARG A 1 99 ? 0.280 -13.488 9.094 1.00 38.47 99 ARG A N 1
ATOM 783 C CA . ARG A 1 99 ? -0.104 -12.857 10.358 1.00 38.47 99 ARG A CA 1
ATOM 784 C C . ARG A 1 99 ? -1.391 -12.025 10.255 1.00 38.47 99 ARG A C 1
ATOM 786 O O . ARG A 1 99 ? -1.770 -11.438 11.266 1.00 38.47 99 ARG A O 1
ATOM 793 N N . GLY A 1 100 ? -2.080 -11.998 9.111 1.00 35.41 100 GLY A N 1
ATOM 794 C CA . GLY A 1 100 ? -3.376 -11.328 8.977 1.00 35.41 100 GLY A CA 1
ATOM 795 C C . GLY A 1 100 ? -3.351 -9.896 8.425 1.00 35.41 100 GLY A C 1
ATOM 796 O O . GLY A 1 100 ? -4.396 -9.250 8.450 1.00 35.41 100 GLY A O 1
ATOM 797 N N . HIS A 1 101 ? -2.214 -9.358 7.963 1.00 36.31 101 HIS A N 1
ATOM 798 C CA . HIS A 1 101 ? -2.156 -7.978 7.454 1.00 36.31 101 HIS A CA 1
ATOM 799 C C . HIS A 1 101 ? -2.497 -7.899 5.960 1.00 36.31 101 HIS A C 1
ATOM 801 O O . HIS A 1 101 ? -1.852 -8.601 5.183 1.00 36.31 101 HIS A O 1
ATOM 807 N N . PRO A 1 102 ? -3.425 -7.023 5.532 1.00 41.56 102 PRO A N 1
ATOM 808 C CA . PRO A 1 102 ? -3.754 -6.869 4.120 1.00 41.56 102 PRO A CA 1
ATOM 809 C C . PRO A 1 102 ? -2.636 -6.128 3.365 1.00 41.56 102 PRO A C 1
ATOM 811 O O . PRO A 1 102 ? -2.266 -5.010 3.742 1.00 41.56 102 PRO A O 1
ATOM 814 N N . MET A 1 103 ? -2.129 -6.732 2.287 1.00 40.78 103 MET A N 1
ATOM 815 C CA . MET A 1 103 ? -1.314 -6.067 1.267 1.00 40.78 103 MET A CA 1
ATOM 816 C C . MET A 1 103 ? -2.025 -6.085 -0.090 1.00 40.78 103 MET A C 1
ATOM 818 O O . MET A 1 103 ? -2.546 -7.121 -0.502 1.00 40.78 103 MET A O 1
ATOM 822 N N . TRP A 1 104 ? -1.995 -4.953 -0.792 1.00 48.00 104 TRP A N 1
ATOM 823 C CA . TRP A 1 104 ? -2.664 -4.755 -2.085 1.00 48.00 104 TRP A CA 1
ATOM 824 C C . TRP A 1 104 ? -1.632 -4.423 -3.157 1.00 48.00 104 TRP A C 1
ATOM 826 O O . TRP A 1 104 ? -0.738 -3.627 -2.874 1.00 48.00 104 TRP A O 1
ATOM 836 N N . HIS A 1 105 ? -1.744 -5.016 -4.349 1.00 46.56 105 HIS A N 1
ATOM 837 C CA . HIS A 1 105 ? -0.798 -4.826 -5.454 1.00 46.56 105 HIS A CA 1
ATOM 838 C C . HIS A 1 105 ? -1.476 -4.251 -6.705 1.00 46.56 105 HIS A C 1
ATOM 840 O O . HIS A 1 105 ? -2.624 -4.577 -6.999 1.00 46.56 105 HIS A O 1
ATOM 846 N N . SER A 1 106 ? -0.753 -3.415 -7.452 1.00 48.91 106 SER A N 1
ATOM 847 C CA . SER A 1 106 ? -1.064 -3.095 -8.847 1.00 48.91 106 SER A CA 1
ATOM 848 C C . SER A 1 106 ? -0.157 -3.930 -9.751 1.00 48.91 106 SER A C 1
ATOM 850 O O . SER A 1 106 ? 1.061 -3.782 -9.688 1.00 48.91 106 SER A O 1
ATOM 852 N N . SER A 1 107 ? -0.705 -4.788 -10.606 1.00 44.81 107 SER A N 1
ATOM 853 C CA . SER A 1 107 ? 0.071 -5.396 -11.687 1.00 44.81 107 SER A CA 1
ATOM 854 C C . SER A 1 107 ? -0.563 -5.026 -13.016 1.00 44.81 107 SER A C 1
ATOM 856 O O . SER A 1 107 ? -1.532 -5.657 -13.424 1.00 44.81 107 SER A O 1
ATOM 858 N N . ASP A 1 108 ? 0.000 -4.041 -13.705 1.00 44.28 108 ASP A N 1
ATOM 859 C CA . ASP A 1 108 ? -0.160 -3.961 -15.150 1.00 44.28 108 ASP A CA 1
ATOM 860 C C . ASP A 1 108 ? 1.209 -4.121 -15.788 1.00 44.28 108 ASP A C 1
ATOM 862 O O . ASP A 1 108 ? 2.179 -3.464 -15.414 1.00 44.28 108 ASP A O 1
ATOM 866 N N . LYS A 1 109 ? 1.319 -5.066 -16.720 1.00 38.97 109 LYS A N 1
ATOM 867 C CA . LYS A 1 109 ? 2.579 -5.301 -17.426 1.00 38.97 109 LYS A CA 1
ATOM 868 C C . LYS A 1 109 ? 2.879 -4.210 -18.456 1.00 38.97 109 LYS A C 1
ATOM 870 O O . LYS A 1 109 ? 4.018 -4.171 -18.912 1.00 38.97 109 LYS A O 1
ATOM 875 N N . GLU A 1 110 ? 1.918 -3.352 -18.823 1.00 41.38 110 GLU A N 1
ATOM 876 C CA . GLU A 1 110 ? 2.0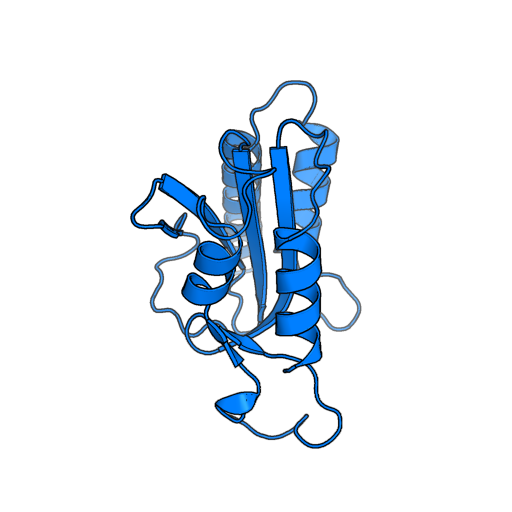56 -2.513 -20.027 1.00 41.38 110 GLU A CA 1
ATOM 877 C C . GLU A 1 110 ? 1.441 -1.094 -19.977 1.00 41.38 110 GLU A C 1
ATOM 879 O O . GLU A 1 110 ? 1.584 -0.367 -20.955 1.00 41.38 110 GLU A O 1
ATOM 884 N N . HIS A 1 111 ? 0.840 -0.621 -18.874 1.00 42.62 111 HIS A N 1
ATOM 885 C CA . HIS A 1 111 ? 0.036 0.622 -18.907 1.00 42.62 111 HIS A CA 1
ATOM 886 C C . HIS A 1 111 ? 0.383 1.689 -17.859 1.00 42.62 111 HIS A C 1
ATOM 888 O O . HIS A 1 111 ? -0.491 2.387 -17.341 1.00 42.62 111 HIS A O 1
ATOM 894 N N . GLY A 1 112 ? 1.671 1.928 -17.617 1.00 42.12 112 GLY A N 1
ATOM 895 C CA . GLY A 1 112 ? 2.095 3.254 -17.173 1.00 42.12 112 GLY A CA 1
ATOM 896 C C . GLY A 1 112 ? 1.830 4.261 -18.298 1.00 42.12 112 GLY A C 1
ATOM 897 O O . GLY A 1 112 ? 2.712 4.502 -19.120 1.00 42.12 112 GLY A O 1
ATOM 898 N N . GLN A 1 113 ? 0.614 4.813 -18.398 1.00 37.62 113 GLN A N 1
ATOM 899 C CA . GLN A 1 113 ? 0.339 5.902 -19.337 1.00 37.62 113 GLN A CA 1
ATOM 900 C C . GLN A 1 113 ? 1.313 7.045 -19.040 1.00 37.62 113 GLN A C 1
ATOM 902 O O . GLN A 1 113 ? 1.262 7.668 -17.979 1.00 37.62 113 GLN A O 1
ATOM 907 N N . ILE A 1 114 ? 2.222 7.309 -19.978 1.00 34.66 114 ILE A N 1
ATOM 908 C CA . ILE A 1 114 ? 3.196 8.395 -19.882 1.00 34.66 114 ILE A CA 1
ATOM 909 C C . ILE A 1 114 ? 2.418 9.705 -19.685 1.00 34.66 114 ILE A C 1
ATOM 911 O O . ILE A 1 114 ? 1.729 10.164 -20.592 1.00 34.66 114 ILE A O 1
ATOM 915 N N . GLY A 1 115 ? 2.517 10.293 -18.489 1.00 33.22 115 GLY A N 1
ATOM 916 C CA . GLY A 1 115 ? 1.845 11.546 -18.122 1.00 33.22 115 GLY A CA 1
ATOM 917 C C . GLY A 1 115 ? 0.637 11.417 -17.184 1.00 33.22 115 GLY A C 1
ATOM 918 O O . GLY A 1 115 ? 0.129 12.447 -16.740 1.00 33.22 115 GLY A O 1
ATOM 919 N N . CYS A 1 116 ? 0.204 10.204 -16.822 1.00 46.50 116 CYS A N 1
ATOM 920 C CA . CYS A 1 116 ? -0.878 9.981 -15.859 1.00 46.50 116 CYS A CA 1
ATOM 921 C C . CYS A 1 116 ? -0.410 9.113 -14.680 1.00 46.50 116 CYS A C 1
ATOM 923 O O . CYS A 1 116 ? 0.444 8.242 -14.825 1.00 46.50 116 CYS A O 1
ATOM 925 N N . ALA A 1 117 ? -0.951 9.364 -13.482 1.00 5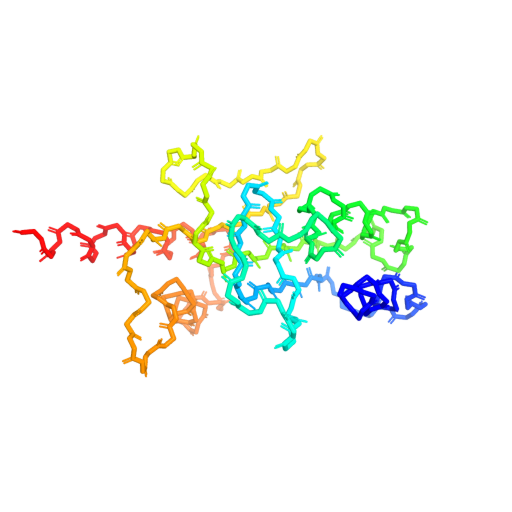7.09 117 ALA A N 1
ATOM 926 C CA . ALA A 1 117 ? -0.702 8.510 -12.317 1.00 57.09 117 ALA A CA 1
ATOM 927 C C . ALA A 1 117 ? -1.195 7.073 -12.593 1.00 57.09 117 ALA A C 1
ATOM 929 O O . ALA A 1 117 ? -2.090 6.881 -13.409 1.00 57.09 117 ALA A O 1
ATOM 930 N N . SER A 1 118 ? -0.664 6.063 -11.899 1.00 71.00 118 SER A N 1
ATOM 931 C CA . SER A 1 118 ? -1.133 4.665 -12.007 1.00 71.00 118 SER A CA 1
ATOM 932 C C . SER A 1 118 ? -2.668 4.564 -11.965 1.00 71.00 118 SER A C 1
ATOM 934 O O . SER A 1 118 ? -3.267 5.187 -11.079 1.00 71.00 118 SER A O 1
ATOM 936 N N . GLN A 1 119 ? -3.292 3.752 -12.827 1.00 72.00 119 GLN A N 1
ATOM 937 C CA . GLN A 1 119 ? -4.751 3.541 -12.815 1.00 72.00 119 GLN A CA 1
ATOM 938 C C . GLN A 1 119 ? -5.237 3.100 -11.428 1.00 72.00 119 GLN A C 1
ATOM 940 O O . GLN A 1 119 ? -6.167 3.693 -10.893 1.00 72.00 119 GLN A O 1
ATOM 945 N N . PHE A 1 120 ? -4.519 2.177 -10.775 1.00 78.00 120 PHE A N 1
ATOM 946 C CA . PHE A 1 120 ? -4.799 1.780 -9.391 1.00 78.00 120 PHE A CA 1
ATOM 947 C C . PHE A 1 120 ? -4.838 2.972 -8.425 1.00 78.00 120 PHE A C 1
ATOM 949 O O . PHE A 1 120 ? -5.824 3.172 -7.719 1.00 78.00 120 PHE A O 1
ATOM 956 N N . GLY A 1 121 ? -3.792 3.803 -8.413 1.00 77.44 121 GLY A N 1
ATOM 957 C CA . GLY A 1 121 ? -3.732 4.998 -7.567 1.00 77.44 121 GLY A CA 1
ATOM 958 C C . GLY A 1 121 ? -4.859 6.001 -7.842 1.00 77.44 121 GLY A C 1
ATOM 959 O O . GLY A 1 121 ? -5.421 6.558 -6.896 1.00 77.44 121 GLY A O 1
ATOM 960 N N . GLN A 1 122 ? -5.224 6.210 -9.11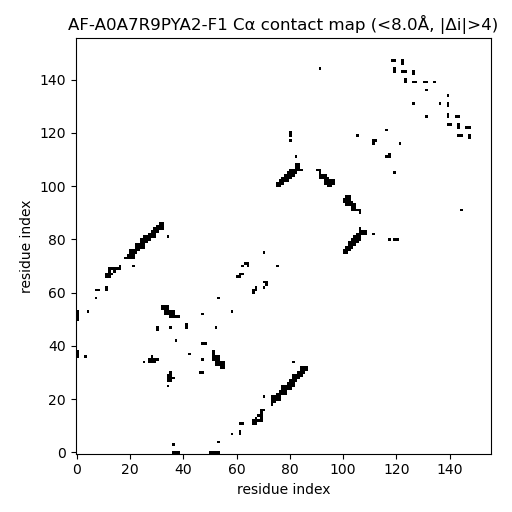1 1.00 79.25 122 GLN A N 1
ATOM 961 C CA . GLN A 1 122 ? -6.339 7.082 -9.495 1.00 79.25 122 GLN A CA 1
ATOM 962 C C . GLN A 1 122 ? -7.686 6.525 -9.012 1.00 79.25 122 GLN A C 1
ATOM 964 O O . GLN A 1 122 ? -8.425 7.223 -8.311 1.00 79.25 122 GLN A O 1
ATOM 969 N N . THR A 1 123 ? -7.978 5.260 -9.317 1.00 83.88 123 THR A N 1
ATOM 970 C CA . THR A 1 123 ? -9.238 4.599 -8.959 1.00 83.88 123 THR A CA 1
ATOM 971 C C . THR A 1 123 ? -9.390 4.464 -7.447 1.00 83.88 123 THR A C 1
ATOM 973 O O . THR A 1 123 ? -10.466 4.743 -6.910 1.00 83.88 123 THR A O 1
ATOM 976 N N . LEU A 1 124 ? -8.310 4.135 -6.729 1.00 85.50 124 LEU A N 1
ATOM 977 C CA . LEU A 1 124 ? -8.310 4.078 -5.268 1.00 85.50 124 LEU A CA 1
ATOM 978 C C . LEU A 1 124 ? -8.611 5.452 -4.665 1.00 85.50 124 LEU A C 1
ATOM 980 O O . LEU A 1 124 ? -9.449 5.566 -3.771 1.00 85.50 124 LEU A O 1
ATOM 984 N N . SER A 1 125 ? -7.964 6.505 -5.172 1.00 87.06 125 SER A N 1
ATOM 985 C CA . SER A 1 125 ? -8.175 7.874 -4.686 1.00 87.06 125 SER A CA 1
ATOM 986 C C . SER A 1 125 ? -9.618 8.327 -4.903 1.00 87.06 125 SER A C 1
ATOM 988 O O . SER A 1 125 ? -10.232 8.890 -3.997 1.00 87.06 125 SER A O 1
ATOM 990 N N . HIS A 1 126 ? -10.179 8.039 -6.081 1.00 88.88 126 HIS A N 1
ATOM 991 C CA . HIS A 1 126 ? -11.571 8.345 -6.399 1.00 88.88 126 HIS A CA 1
ATOM 992 C C . HIS A 1 126 ? -12.540 7.590 -5.480 1.00 88.88 126 HIS A C 1
ATOM 994 O O . HIS A 1 126 ? -13.447 8.192 -4.903 1.00 88.88 126 HIS A O 1
ATOM 1000 N N . THR A 1 127 ? -12.303 6.294 -5.269 1.00 89.50 127 THR A N 1
ATOM 1001 C CA . THR A 1 127 ? -13.129 5.457 -4.392 1.00 89.50 127 THR A CA 1
ATOM 1002 C C . THR A 1 127 ? -13.079 5.947 -2.942 1.00 89.50 127 THR A C 1
ATOM 1004 O O . THR A 1 127 ? -14.119 6.126 -2.309 1.00 89.50 127 THR A O 1
ATOM 1007 N N . ILE A 1 128 ? -11.893 6.258 -2.413 1.00 90.38 128 ILE A N 1
ATOM 1008 C CA . ILE A 1 128 ? -11.757 6.813 -1.058 1.00 90.38 128 ILE A CA 1
ATOM 1009 C C . ILE A 1 128 ? -12.501 8.149 -0.938 1.00 90.38 128 ILE A C 1
ATOM 1011 O O . ILE A 1 128 ? -13.250 8.350 0.020 1.00 90.38 128 ILE A O 1
ATOM 1015 N N . ALA A 1 129 ? -12.340 9.051 -1.908 1.00 92.12 129 ALA A N 1
ATOM 1016 C CA . ALA A 1 129 ? -13.001 10.354 -1.887 1.00 92.12 129 ALA A CA 1
ATOM 1017 C C . ALA A 1 129 ? -14.534 10.234 -1.885 1.00 92.12 129 ALA A C 1
ATOM 1019 O O . ALA A 1 129 ? -15.214 11.010 -1.216 1.00 92.12 129 ALA A O 1
ATOM 1020 N N . GLN A 1 130 ? -15.077 9.249 -2.600 1.00 95.50 130 GLN A N 1
ATOM 1021 C CA . GLN A 1 130 ? -16.517 9.081 -2.758 1.00 95.50 130 GLN A CA 1
ATOM 1022 C C . GLN A 1 130 ? -17.180 8.290 -1.617 1.00 95.50 130 GLN A C 1
ATOM 1024 O O . GLN A 1 130 ? -18.341 8.551 -1.284 1.00 95.50 130 GLN A O 1
ATOM 1029 N N . TYR A 1 131 ? -16.468 7.330 -1.020 1.00 95.12 131 TYR A N 1
ATOM 1030 C CA . TYR A 1 131 ? -17.082 6.308 -0.164 1.00 95.12 131 TYR A CA 1
ATOM 1031 C C . TYR A 1 131 ? -16.566 6.279 1.285 1.00 95.12 131 TYR A C 1
ATOM 1033 O O . TYR A 1 131 ? -17.194 5.643 2.133 1.00 95.12 131 TYR A O 1
ATOM 1041 N N . SER A 1 132 ? -15.487 6.997 1.621 1.00 93.38 132 SER A N 1
ATOM 1042 C CA . SER A 1 132 ? -14.835 6.908 2.947 1.00 93.38 132 SER A CA 1
ATOM 1043 C C . SER A 1 132 ? -15.715 7.270 4.147 1.00 93.38 132 SER A C 1
ATOM 1045 O O . SER A 1 132 ? -15.436 6.828 5.259 1.00 93.38 132 SER A O 1
ATOM 1047 N N . ALA A 1 133 ? -16.794 8.029 3.946 1.00 93.94 133 ALA A N 1
ATOM 1048 C CA . ALA A 1 133 ? -17.716 8.393 5.020 1.00 93.94 133 ALA A CA 1
ATOM 1049 C C . ALA A 1 133 ? -18.655 7.247 5.453 1.00 93.94 133 ALA A C 1
ATOM 1051 O O . ALA A 1 133 ? -19.262 7.335 6.518 1.00 93.94 133 ALA A O 1
ATOM 1052 N N . TYR A 1 134 ? -18.814 6.195 4.642 1.00 95.19 134 TYR A N 1
ATOM 1053 C CA . TYR A 1 134 ? -19.817 5.146 4.886 1.00 95.19 134 TYR A CA 1
ATOM 1054 C C . TYR A 1 134 ? -19.416 3.744 4.408 1.00 95.19 134 TYR A C 1
ATOM 1056 O O . TYR A 1 134 ? -20.212 2.812 4.531 1.00 95.19 134 TYR A O 1
ATOM 1064 N N . LYS A 1 135 ? -18.199 3.568 3.883 1.00 91.69 135 LYS A N 1
ATOM 1065 C CA . LYS A 1 135 ? -17.637 2.269 3.499 1.00 91.69 135 LYS A CA 1
ATOM 1066 C C . LYS A 1 135 ? -16.371 1.963 4.279 1.00 91.69 135 LYS A C 1
ATOM 1068 O O . LYS A 1 135 ? -15.550 2.840 4.542 1.00 91.69 135 LYS A O 1
ATOM 1073 N N . SER A 1 136 ? -16.207 0.693 4.634 1.00 86.62 136 SER A N 1
ATOM 1074 C CA . SER A 1 136 ? -14.958 0.201 5.203 1.00 86.62 136 SER A CA 1
ATOM 1075 C C . SER A 1 136 ? -13.834 0.256 4.167 1.00 86.62 136 SER A C 1
ATOM 1077 O O . SER A 1 136 ? -14.063 0.225 2.958 1.00 86.62 136 SER A O 1
ATOM 1079 N N . LEU A 1 137 ? -12.591 0.293 4.647 1.00 81.94 137 LEU A N 1
ATOM 1080 C CA . LEU A 1 137 ? -11.420 0.289 3.774 1.00 81.94 137 LEU A CA 1
ATOM 1081 C C . LEU A 1 137 ? -11.381 -0.948 2.859 1.00 81.94 137 LEU A C 1
ATOM 1083 O O . LEU A 1 137 ? -11.031 -0.822 1.693 1.00 81.94 137 LEU A O 1
ATOM 1087 N N . ILE A 1 138 ? -11.790 -2.118 3.364 1.00 80.94 138 ILE A N 1
ATOM 1088 C CA . ILE A 1 138 ? -11.859 -3.362 2.581 1.00 80.94 138 ILE A CA 1
ATOM 1089 C C . ILE A 1 138 ? -12.886 -3.234 1.452 1.00 80.94 138 ILE A C 1
ATOM 1091 O O . ILE A 1 138 ? -12.567 -3.552 0.312 1.00 80.94 138 ILE A O 1
ATOM 1095 N N . GLU A 1 139 ? -14.091 -2.731 1.740 1.00 83.88 139 GLU A N 1
ATOM 1096 C CA . GLU A 1 139 ? -15.101 -2.500 0.699 1.00 83.88 139 GLU A CA 1
ATOM 1097 C C . GLU A 1 139 ? -14.587 -1.534 -0.369 1.00 83.88 139 GLU A C 1
ATOM 1099 O O . GLU A 1 139 ? -14.742 -1.801 -1.555 1.00 83.88 139 GLU A O 1
ATOM 1104 N N . MET A 1 140 ? -13.929 -0.443 0.034 1.00 87.69 140 MET A N 1
ATOM 1105 C CA . MET A 1 140 ? -13.353 0.512 -0.915 1.00 87.69 140 MET A CA 1
ATOM 1106 C C . MET A 1 140 ? -12.241 -0.108 -1.771 1.00 87.69 140 MET A C 1
ATOM 1108 O O . MET A 1 140 ? -12.144 0.202 -2.956 1.00 87.69 140 MET A O 1
ATOM 1112 N N . PHE A 1 141 ? -11.427 -1.016 -1.228 1.00 81.62 141 PHE A N 1
ATOM 1113 C CA . PHE A 1 141 ? -10.455 -1.748 -2.040 1.00 81.62 141 PHE A CA 1
ATOM 1114 C C . PHE A 1 141 ? -11.131 -2.681 -3.043 1.00 81.62 141 PHE A C 1
ATOM 1116 O O . PHE A 1 141 ? -10.799 -2.622 -4.220 1.00 81.62 141 PHE A O 1
ATOM 1123 N N . VAL A 1 142 ? -12.123 -3.469 -2.622 1.00 82.38 142 VAL A N 1
ATOM 1124 C CA . VAL A 1 142 ? -12.883 -4.342 -3.536 1.00 82.38 142 VAL A CA 1
ATOM 1125 C C . VAL A 1 142 ? -13.534 -3.528 -4.656 1.00 82.38 142 VAL A C 1
ATOM 1127 O O . VAL A 1 142 ? -13.432 -3.886 -5.822 1.00 82.38 142 VAL A O 1
ATOM 1130 N N . MET A 1 143 ? -14.139 -2.385 -4.325 1.00 86.06 143 MET A N 1
ATOM 1131 C CA . MET A 1 143 ? -14.719 -1.477 -5.319 1.00 86.06 143 MET A CA 1
ATOM 1132 C C . MET A 1 143 ? -13.669 -0.920 -6.287 1.00 86.06 143 MET A C 1
ATOM 1134 O O . MET A 1 143 ? -13.951 -0.776 -7.473 1.00 86.06 143 MET A O 1
ATOM 1138 N N . THR A 1 144 ? -12.463 -0.628 -5.792 1.00 83.62 144 THR A N 1
ATOM 1139 C CA . THR A 1 144 ? -11.343 -0.171 -6.625 1.00 83.62 144 THR A CA 1
ATOM 1140 C C . THR A 1 144 ? -10.939 -1.248 -7.628 1.00 83.62 144 THR A C 1
ATOM 1142 O O . THR A 1 144 ? -10.797 -0.946 -8.808 1.00 83.62 144 THR A O 1
ATOM 1145 N N . LEU A 1 145 ? -10.792 -2.494 -7.170 1.00 78.31 145 LEU A N 1
ATOM 1146 C CA . LEU A 1 145 ? -10.409 -3.623 -8.018 1.00 78.31 145 LEU A CA 1
ATOM 1147 C C . LEU A 1 145 ? -11.473 -3.927 -9.075 1.00 78.31 145 LEU A C 1
ATOM 1149 O O . LEU A 1 145 ? -11.146 -3.980 -10.255 1.00 78.31 145 LEU A O 1
ATOM 1153 N N . ASN A 1 146 ? -12.744 -4.021 -8.675 1.00 82.44 146 ASN A N 1
ATOM 1154 C CA . ASN A 1 146 ? -13.847 -4.285 -9.603 1.00 82.44 146 ASN A CA 1
ATOM 1155 C C . ASN A 1 146 ? -13.923 -3.226 -10.709 1.00 82.44 146 ASN A C 1
ATOM 1157 O O . ASN A 1 146 ? -14.105 -3.556 -11.874 1.00 82.44 146 ASN A O 1
ATOM 1161 N N . ARG A 1 147 ? -13.736 -1.948 -10.359 1.00 81.31 147 ARG A N 1
ATOM 1162 C CA . ARG A 1 147 ? -13.771 -0.862 -11.341 1.00 81.31 147 ARG A CA 1
ATOM 1163 C C . ARG A 1 147 ? -12.596 -0.913 -12.316 1.00 81.31 147 ARG A C 1
ATOM 1165 O O . ARG A 1 147 ? -12.766 -0.611 -13.487 1.00 81.31 147 ARG A O 1
ATOM 1172 N N . MET A 1 148 ? -11.416 -1.321 -11.847 1.00 76.38 148 MET A N 1
ATOM 1173 C CA . MET A 1 148 ? -10.278 -1.554 -12.738 1.00 76.38 148 MET A CA 1
ATOM 1174 C C . MET A 1 148 ? -10.516 -2.738 -13.684 1.00 76.38 148 MET A C 1
ATOM 1176 O O . MET A 1 148 ? -10.082 -2.685 -14.829 1.00 76.38 148 MET A O 1
ATOM 1180 N N . GLU A 1 149 ? -11.199 -3.795 -13.235 1.00 71.75 149 GLU A N 1
ATOM 1181 C CA . GLU A 1 149 ? -11.567 -4.924 -14.100 1.00 71.75 149 GLU A CA 1
ATOM 1182 C C . GLU A 1 149 ? -12.596 -4.535 -15.168 1.00 71.75 149 GLU A C 1
ATOM 1184 O O . GLU A 1 149 ? -12.458 -4.955 -16.315 1.00 71.75 149 GLU A O 1
ATOM 1189 N N . GLU A 1 150 ? -13.590 -3.717 -14.815 1.00 76.50 150 GLU A N 1
ATOM 1190 C CA . GLU A 1 150 ? -14.565 -3.159 -15.763 1.00 76.50 150 GLU A CA 1
ATOM 1191 C C . GLU A 1 150 ? -13.875 -2.311 -16.844 1.00 76.50 150 GLU A C 1
ATOM 1193 O O . GLU A 1 150 ? -14.080 -2.556 -18.031 1.00 76.50 150 GLU A O 1
ATOM 1198 N N . ASP A 1 151 ? -12.982 -1.397 -16.446 1.00 68.31 151 ASP A N 1
ATOM 1199 C CA . ASP A 1 151 ? -12.225 -0.549 -17.379 1.00 68.31 151 ASP A CA 1
ATOM 1200 C C . ASP A 1 151 ? -11.366 -1.376 -18.362 1.00 68.31 151 ASP A C 1
ATOM 1202 O O . ASP A 1 151 ? -11.164 -0.968 -19.506 1.00 68.31 151 ASP A O 1
ATOM 1206 N N . LEU A 1 152 ? -10.850 -2.536 -17.930 1.00 59.94 152 LEU A N 1
ATOM 1207 C CA . LEU A 1 152 ? -10.094 -3.451 -18.792 1.00 59.94 152 LEU A CA 1
ATOM 1208 C C . LEU A 1 152 ? -11.004 -4.165 -19.801 1.00 59.94 152 LEU A C 1
ATOM 1210 O O . LEU A 1 152 ? -10.622 -4.300 -20.961 1.00 59.94 152 LEU A O 1
ATOM 1214 N N . MET A 1 153 ? -12.195 -4.604 -19.382 1.00 59.72 153 MET A N 1
ATOM 1215 C CA . MET A 1 153 ? -13.152 -5.293 -20.260 1.00 59.72 153 MET A CA 1
ATOM 1216 C C . MET A 1 153 ? -13.761 -4.371 -21.323 1.00 59.72 153 MET A C 1
ATOM 1218 O O . MET A 1 153 ? -14.036 -4.830 -22.425 1.00 59.72 153 MET A O 1
ATOM 1222 N N . ASP A 1 154 ? -13.936 -3.084 -21.022 1.00 56.75 154 ASP A N 1
ATOM 1223 C CA . ASP A 1 154 ? -14.452 -2.092 -21.978 1.00 56.75 154 ASP A CA 1
ATOM 1224 C C . ASP A 1 154 ? -13.394 -1.626 -23.003 1.00 56.75 154 ASP A C 1
ATOM 1226 O O . ASP A 1 154 ? -13.711 -0.885 -23.939 1.00 56.75 154 ASP A O 1
ATOM 1230 N N . SER A 1 155 ? -12.131 -2.030 -22.823 1.00 53.44 155 SER A N 1
ATOM 1231 C CA . SER A 1 155 ? -10.999 -1.651 -23.679 1.00 53.44 155 SER A CA 1
ATOM 1232 C C . SER A 1 155 ? -10.621 -2.687 -24.753 1.00 53.44 155 SER A C 1
ATOM 1234 O O . SER A 1 155 ? -9.745 -2.397 -25.575 1.00 53.44 155 SER A O 1
ATOM 1236 N N . GLU A 1 156 ? -11.282 -3.853 -24.767 1.00 46.81 156 GLU A N 1
ATOM 1237 C CA . GLU A 1 156 ? -11.165 -4.917 -25.790 1.00 46.81 156 GLU A CA 1
ATOM 1238 C C . GLU A 1 156 ? -12.212 -4.779 -26.912 1.00 46.81 156 GLU A C 1
ATOM 1240 O O . GLU A 1 156 ? -11.848 -5.046 -28.084 1.00 46.81 156 GLU A O 1
#

Organism: NCBI:txid1979941